Protein AF-A0A1W9SBV0-F1 (afdb_monomer_lite)

Foldseek 3Di:
DDWDQPWAKDKDDDDFKIKIKGWTWDDDPPDPDDIWIKIKIWIWGDDPNDIDTPDIDMDTADPVRHDDPVRRD

pLDDT: mean 86.52, std 16.55, range [34.16, 98.12]

Radius of gyration: 14.12 Å; chains: 1; bounding box: 37×19×40 Å

Sequence (73 aa):
MFVNNSGNKKSFVFGNIAHFLVVYEASIPNSKFPPQQGLDSFQLMKKGNQWLITSIVNEVSSPWNPLPKNLFE

Structure (mmCIF, N/CA/C/O backbone):
data_AF-A0A1W9SBV0-F1
#
_entry.id   AF-A0A1W9SBV0-F1
#
loop_
_atom_site.group_PDB
_atom_site.id
_atom_site.type_symbol
_atom_site.label_atom_id
_atom_site.label_alt_id
_atom_site.label_comp_id
_atom_site.label_asym_id
_atom_site.label_entity_id
_atom_site.label_seq_id
_atom_site.pdbx_PDB_ins_code
_atom_site.Cartn_x
_atom_site.Cartn_y
_atom_site.Cartn_z
_atom_site.occupancy
_atom_site.B_iso_or_equiv
_atom_site.auth_seq_id
_atom_site.auth_comp_id
_atom_site.auth_asym_id
_atom_site.auth_atom_id
_atom_site.pdbx_PDB_model_num
ATOM 1 N N . MET A 1 1 ? -4.385 -7.011 -13.733 1.00 37.59 1 MET A N 1
ATOM 2 C CA . MET A 1 1 ? -3.320 -6.579 -12.811 1.00 37.59 1 MET A CA 1
ATOM 3 C C . MET A 1 1 ? -3.168 -7.686 -11.791 1.00 37.59 1 MET A C 1
ATOM 5 O O . MET A 1 1 ? -4.106 -7.923 -11.043 1.00 37.59 1 MET A O 1
ATOM 9 N N . PHE A 1 2 ? -2.077 -8.442 -11.853 1.00 34.16 2 PHE A N 1
ATOM 10 C CA . PHE A 1 2 ? -1.767 -9.434 -10.827 1.00 34.16 2 PHE A CA 1
ATOM 11 C C . PHE A 1 2 ? -0.827 -8.750 -9.840 1.00 34.16 2 PHE A C 1
ATOM 13 O O . PHE A 1 2 ? 0.228 -8.270 -10.248 1.00 34.16 2 PHE A O 1
ATOM 20 N N . VAL A 1 3 ? -1.253 -8.631 -8.584 1.00 43.91 3 VAL A N 1
ATOM 21 C CA . VAL A 1 3 ? -0.413 -8.125 -7.495 1.00 43.91 3 VAL A CA 1
ATOM 22 C C . VAL A 1 3 ? 0.158 -9.349 -6.794 1.00 43.91 3 VAL A C 1
ATOM 24 O O . VAL A 1 3 ? -0.565 -10.051 -6.086 1.00 43.91 3 VAL A O 1
ATOM 27 N N . ASN A 1 4 ? 1.435 -9.636 -7.030 1.00 41.75 4 ASN A N 1
ATOM 28 C CA . ASN A 1 4 ? 2.154 -10.654 -6.271 1.00 41.75 4 ASN A CA 1
ATOM 29 C C . ASN A 1 4 ? 2.686 -9.989 -4.998 1.00 41.75 4 ASN A C 1
ATOM 31 O O . ASN A 1 4 ? 3.661 -9.247 -5.039 1.00 41.75 4 ASN A O 1
ATOM 35 N N . ASN A 1 5 ? 2.018 -10.222 -3.867 1.00 49.00 5 ASN A N 1
ATOM 36 C CA . ASN A 1 5 ? 2.473 -9.730 -2.566 1.00 49.00 5 ASN A CA 1
ATOM 37 C C . ASN A 1 5 ? 3.486 -10.712 -1.968 1.00 49.00 5 ASN A C 1
ATOM 39 O O . ASN A 1 5 ? 3.097 -11.686 -1.324 1.00 49.00 5 ASN A O 1
ATOM 43 N N . SER A 1 6 ? 4.774 -10.450 -2.180 1.00 47.44 6 SER A N 1
ATOM 44 C CA . SER A 1 6 ? 5.891 -11.178 -1.561 1.00 47.44 6 SER A CA 1
ATOM 45 C C . SER A 1 6 ? 6.574 -10.406 -0.416 1.00 47.44 6 SER A C 1
ATOM 47 O O . SER A 1 6 ? 7.491 -10.943 0.196 1.00 47.44 6 SER A O 1
ATOM 49 N N . GLY A 1 7 ? 6.139 -9.175 -0.101 1.00 51.12 7 GLY A N 1
ATOM 50 C CA . GLY A 1 7 ? 6.737 -8.316 0.936 1.00 51.12 7 GLY A CA 1
ATOM 51 C C . GLY A 1 7 ? 5.980 -8.281 2.273 1.00 51.12 7 GLY A C 1
ATOM 52 O O . GLY A 1 7 ? 4.755 -8.443 2.315 1.00 51.12 7 GLY A O 1
ATOM 53 N N . ASN A 1 8 ? 6.715 -8.042 3.368 1.00 60.38 8 ASN A N 1
ATOM 54 C CA . ASN A 1 8 ? 6.168 -7.908 4.721 1.00 60.38 8 ASN A CA 1
ATOM 55 C C . ASN A 1 8 ? 5.307 -6.640 4.871 1.00 60.38 8 ASN A C 1
ATOM 57 O O . ASN A 1 8 ? 5.457 -5.641 4.166 1.00 60.38 8 ASN A O 1
ATOM 61 N N . LYS A 1 9 ? 4.339 -6.707 5.791 1.00 64.50 9 LYS A N 1
ATOM 62 C CA . LYS A 1 9 ? 3.293 -5.692 5.988 1.00 64.50 9 LYS A CA 1
ATOM 63 C C . LYS A 1 9 ? 3.532 -4.985 7.310 1.00 64.50 9 LYS A C 1
ATOM 65 O O . LYS A 1 9 ? 3.559 -5.636 8.353 1.00 64.50 9 LYS A O 1
ATOM 70 N N . LYS A 1 10 ? 3.620 -3.655 7.296 1.00 74.62 10 LYS A N 1
ATOM 71 C CA . LYS A 1 10 ? 3.605 -2.863 8.531 1.00 74.62 10 LYS A CA 1
ATOM 72 C C . LYS A 1 10 ? 2.228 -2.251 8.709 1.00 74.62 10 LYS A C 1
ATOM 74 O O . LYS A 1 10 ? 1.820 -1.410 7.912 1.00 74.62 10 LYS A O 1
ATOM 79 N N . SER A 1 11 ? 1.518 -2.684 9.745 1.00 86.31 11 SER A N 1
ATOM 80 C CA . SER A 1 11 ? 0.179 -2.192 10.064 1.00 86.31 11 SER A CA 1
ATOM 81 C C . SER A 1 11 ? 0.133 -1.512 11.423 1.00 86.31 11 SER A C 1
ATOM 83 O O . SER A 1 11 ? 0.749 -1.977 12.381 1.00 86.31 11 SER A O 1
ATOM 85 N N . PHE A 1 12 ? -0.665 -0.458 11.514 1.00 87.31 12 PHE A N 1
ATOM 86 C CA . PHE A 1 12 ? -1.007 0.230 12.749 1.00 87.31 12 PHE A CA 1
ATOM 87 C C . PHE A 1 12 ? -2.530 0.325 12.858 1.00 87.31 12 PHE A C 1
ATOM 89 O O . PHE A 1 12 ? 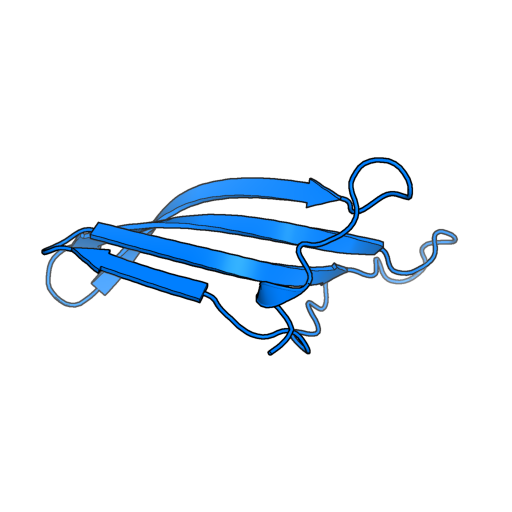-3.197 0.672 11.887 1.00 87.31 12 PHE A O 1
ATOM 96 N N . VAL A 1 13 ? -3.081 0.018 14.033 1.00 95.31 13 VAL A N 1
ATOM 97 C CA . VAL A 1 13 ? -4.517 0.134 14.324 1.00 95.31 13 VAL A CA 1
ATOM 98 C C . VAL A 1 13 ? -4.688 0.989 15.571 1.00 95.31 13 VAL A C 1
ATOM 100 O O . VAL A 1 13 ? -4.035 0.742 16.584 1.00 95.31 13 VAL A O 1
ATOM 103 N N . PHE A 1 14 ? -5.596 1.961 15.513 1.00 94.12 14 PHE A N 1
ATOM 104 C CA . PHE A 1 14 ? -5.979 2.777 16.662 1.00 94.12 14 PHE A CA 1
ATOM 105 C C . PHE A 1 14 ? -7.488 3.024 16.656 1.00 94.12 14 PHE A C 1
ATOM 107 O O . PHE A 1 14 ? -8.018 3.734 15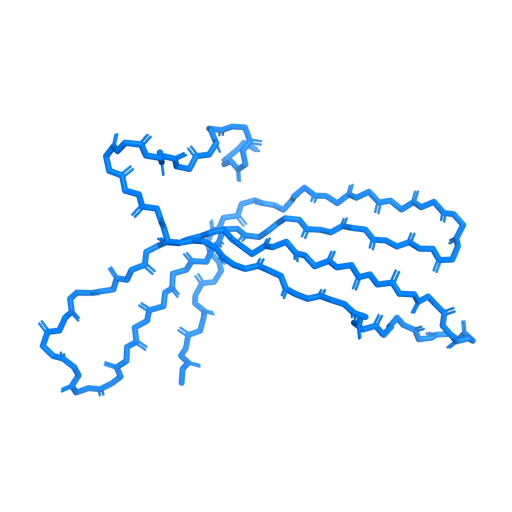.804 1.00 94.12 14 PHE A O 1
ATOM 114 N N . GLY A 1 15 ? -8.204 2.412 17.603 1.00 95.75 15 GLY A N 1
ATOM 115 C CA . GLY A 1 15 ? -9.665 2.481 17.655 1.00 95.75 15 GLY A CA 1
ATOM 116 C C . GLY A 1 15 ? -10.311 1.999 16.350 1.00 95.75 15 GLY A C 1
ATOM 117 O O . GLY A 1 15 ? -10.185 0.833 15.981 1.00 95.75 15 GLY A O 1
ATOM 118 N N . ASN A 1 16 ? -10.995 2.910 15.652 1.00 97.88 16 ASN A N 1
ATOM 119 C CA . ASN A 1 16 ? -11.697 2.635 14.394 1.00 97.88 16 ASN A CA 1
ATOM 120 C C . ASN A 1 16 ? -10.911 3.047 13.143 1.00 97.88 16 ASN A C 1
ATOM 122 O O . ASN A 1 16 ? -11.500 3.091 12.066 1.00 97.88 16 ASN A O 1
ATOM 126 N N . ILE A 1 17 ? -9.617 3.352 13.256 1.00 97.88 17 ILE A N 1
ATOM 127 C CA . ILE A 1 17 ? -8.753 3.612 12.100 1.00 97.88 17 ILE A CA 1
ATOM 128 C C . ILE A 1 17 ? -7.628 2.587 12.010 1.00 97.88 17 ILE A C 1
ATOM 130 O O . ILE A 1 17 ? -7.167 2.053 13.023 1.00 97.88 17 ILE A O 1
ATOM 134 N N . ALA A 1 18 ? -7.183 2.325 10.786 1.00 96.88 18 ALA A N 1
ATOM 135 C CA . ALA A 1 18 ? -6.004 1.521 10.519 1.00 96.88 18 ALA A CA 1
ATOM 136 C C . ALA A 1 18 ? -5.186 2.127 9.376 1.00 96.88 18 ALA A C 1
ATOM 138 O O . ALA A 1 18 ? -5.733 2.745 8.462 1.00 96.88 18 ALA A O 1
ATOM 139 N N . HIS A 1 19 ? -3.876 1.922 9.433 1.00 95.75 19 HIS A N 1
ATOM 140 C CA . HIS A 1 19 ? -2.932 2.249 8.373 1.00 95.75 19 HIS A CA 1
ATOM 141 C C . HIS A 1 19 ? -2.117 1.006 8.042 1.00 95.75 19 HIS A C 1
ATOM 143 O O . HIS A 1 19 ? -1.687 0.296 8.955 1.00 95.75 19 HIS A O 1
ATOM 149 N N . PHE A 1 20 ? -1.903 0.734 6.758 1.00 92.81 20 PHE A N 1
ATOM 150 C CA . PHE A 1 20 ? -0.986 -0.317 6.338 1.00 92.81 20 PHE A CA 1
ATOM 151 C C . PHE A 1 20 ? -0.113 0.091 5.164 1.00 92.81 20 PHE A C 1
ATOM 153 O O . PHE A 1 20 ? -0.571 0.725 4.213 1.00 92.81 20 PHE A O 1
ATOM 160 N N . LEU A 1 21 ? 1.149 -0.321 5.256 1.00 92.81 21 LEU A N 1
ATOM 161 C CA . LEU A 1 21 ? 2.136 -0.248 4.192 1.00 92.81 21 LEU A CA 1
ATOM 162 C C . LEU A 1 21 ? 2.295 -1.625 3.546 1.00 92.81 21 LEU A C 1
ATOM 164 O O . LEU A 1 21 ? 2.446 -2.625 4.257 1.00 92.81 21 LEU A O 1
ATOM 168 N N . VAL A 1 22 ? 2.269 -1.665 2.216 1.00 91.00 22 VAL A N 1
ATOM 169 C CA . VAL A 1 22 ? 2.418 -2.890 1.422 1.00 91.00 22 VAL A CA 1
ATOM 170 C C . VAL A 1 22 ? 3.433 -2.648 0.319 1.00 91.00 22 VAL A C 1
ATOM 172 O O . VAL A 1 22 ? 3.239 -1.771 -0.519 1.00 91.00 22 VAL A O 1
ATOM 175 N N . VAL A 1 23 ? 4.500 -3.444 0.307 1.00 92.44 23 VAL A N 1
ATOM 176 C CA . VAL A 1 23 ? 5.373 -3.540 -0.864 1.00 92.44 23 VAL A CA 1
ATOM 177 C C . VAL A 1 23 ? 4.662 -4.386 -1.911 1.00 92.44 23 VAL A C 1
ATOM 179 O O . VAL A 1 23 ? 4.315 -5.537 -1.638 1.00 92.44 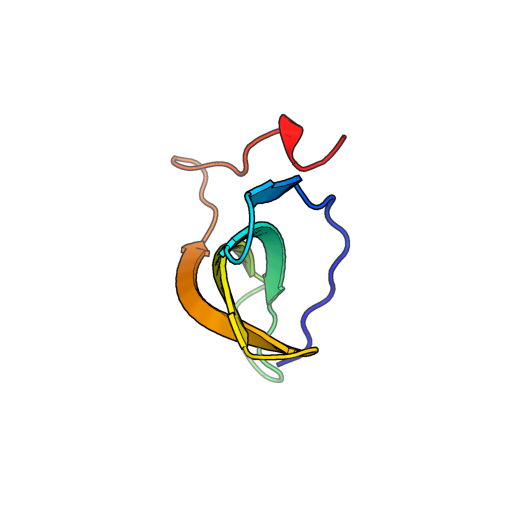23 VAL A O 1
ATOM 182 N N . TYR A 1 24 ? 4.457 -3.819 -3.094 1.00 90.31 24 TYR A N 1
ATOM 183 C CA . TYR A 1 24 ? 3.836 -4.511 -4.215 1.00 90.31 24 TYR A CA 1
ATOM 184 C C . TYR A 1 24 ? 4.828 -4.699 -5.358 1.00 90.31 24 TYR A C 1
ATOM 186 O O . TYR A 1 24 ? 5.773 -3.927 -5.522 1.00 90.31 24 TYR A O 1
ATOM 194 N N . GLU A 1 25 ? 4.542 -5.688 -6.199 1.00 92.75 25 GLU A N 1
ATOM 195 C CA . GLU A 1 25 ? 5.085 -5.790 -7.546 1.00 92.75 25 GLU A CA 1
ATOM 196 C C . GLU A 1 25 ? 3.927 -5.857 -8.544 1.00 92.75 25 GLU A C 1
ATOM 198 O O . GLU A 1 25 ? 3.007 -6.671 -8.403 1.00 92.75 25 GLU A O 1
ATOM 203 N N . ALA A 1 26 ? 3.958 -4.975 -9.542 1.00 91.06 26 ALA A N 1
ATOM 204 C CA . ALA A 1 26 ? 2.934 -4.877 -10.567 1.00 91.06 26 ALA A CA 1
ATOM 205 C C . ALA A 1 26 ? 3.522 -5.171 -11.948 1.00 91.06 26 ALA A C 1
ATOM 207 O O . ALA A 1 26 ? 4.509 -4.572 -12.375 1.00 91.06 26 ALA A O 1
ATOM 208 N N . SER A 1 27 ? 2.851 -6.061 -12.679 1.00 93.88 27 SER A N 1
ATOM 209 C CA . SER A 1 27 ? 3.097 -6.304 -14.098 1.00 93.88 27 SER A CA 1
ATOM 210 C C . SER A 1 27 ? 1.809 -6.112 -14.898 1.00 93.88 27 SER A C 1
ATOM 212 O O . SER A 1 27 ? 0.711 -6.507 -14.483 1.00 93.88 27 SER A O 1
ATOM 214 N N . ILE A 1 28 ? 1.939 -5.466 -16.057 1.00 90.50 28 ILE A N 1
ATOM 215 C CA . ILE A 1 28 ? 0.841 -5.285 -17.007 1.00 90.50 28 ILE A CA 1
ATOM 216 C C . ILE A 1 28 ? 0.998 -6.362 -18.089 1.00 90.50 28 ILE A C 1
ATOM 218 O O . ILE A 1 28 ? 2.024 -6.371 -18.772 1.00 90.50 28 ILE A O 1
ATOM 222 N N . PRO A 1 29 ? 0.020 -7.271 -18.266 1.00 92.44 29 PRO A N 1
ATOM 223 C CA . PRO A 1 29 ? 0.084 -8.283 -19.317 1.00 92.44 29 PRO A CA 1
ATOM 224 C C . PRO A 1 29 ? 0.314 -7.651 -20.693 1.00 92.44 29 PRO A C 1
ATOM 226 O O . PRO A 1 29 ? -0.289 -6.628 -21.012 1.00 92.44 29 PRO A O 1
ATOM 229 N N . ASN A 1 30 ? 1.175 -8.264 -21.507 1.00 93.06 30 ASN A N 1
ATOM 230 C CA . ASN A 1 30 ? 1.585 -7.777 -22.834 1.00 93.06 30 ASN A CA 1
ATOM 231 C C . ASN A 1 30 ? 2.316 -6.418 -22.846 1.00 93.06 30 ASN A C 1
ATOM 233 O O . ASN A 1 30 ? 2.547 -5.853 -23.916 1.00 93.06 30 ASN A O 1
ATOM 237 N N . SER A 1 31 ? 2.706 -5.888 -21.685 1.00 93.00 31 SER A N 1
ATOM 238 C CA . SER A 1 31 ? 3.561 -4.706 -21.611 1.00 93.00 31 SER A CA 1
ATOM 239 C C . SER A 1 31 ? 5.010 -5.050 -21.948 1.00 93.00 31 SER A C 1
ATOM 241 O O . SER A 1 31 ? 5.511 -6.111 -21.585 1.00 93.00 31 SER A O 1
ATOM 243 N N . LYS A 1 32 ? 5.701 -4.114 -22.609 1.00 93.00 32 LYS A N 1
ATOM 244 C CA . LYS A 1 32 ? 7.157 -4.176 -22.817 1.00 93.00 32 LYS A CA 1
ATOM 245 C C . LYS A 1 32 ? 7.948 -3.686 -21.601 1.00 93.00 32 LYS A C 1
ATOM 247 O O . LYS A 1 32 ? 9.162 -3.856 -21.563 1.00 93.00 32 LYS A O 1
ATOM 252 N N . PHE A 1 33 ? 7.280 -3.046 -20.641 1.00 88.94 33 PHE A N 1
ATOM 253 C CA . PHE A 1 33 ? 7.917 -2.580 -19.416 1.00 88.94 33 PHE A CA 1
ATOM 254 C C . PHE A 1 33 ? 8.098 -3.743 -18.435 1.00 88.94 33 PHE A C 1
ATOM 256 O O . PHE A 1 33 ? 7.170 -4.545 -18.286 1.00 88.94 33 PHE A O 1
ATOM 263 N N . PRO A 1 34 ? 9.255 -3.834 -17.753 1.00 91.25 34 PRO A N 1
ATOM 264 C CA . PRO A 1 34 ? 9.460 -4.841 -16.721 1.00 91.25 34 PRO A CA 1
ATOM 265 C C . PRO A 1 34 ? 8.472 -4.640 -15.558 1.00 91.25 34 PRO A C 1
ATOM 267 O O . PRO A 1 34 ? 7.945 -3.532 -15.392 1.00 91.25 34 PRO A O 1
ATOM 270 N N . PRO A 1 35 ? 8.222 -5.683 -14.743 1.00 92.44 35 PRO A N 1
ATOM 271 C CA . PRO A 1 35 ? 7.505 -5.530 -13.484 1.00 92.44 35 PRO A CA 1
ATOM 272 C C . PRO A 1 35 ? 8.120 -4.415 -12.636 1.00 92.44 35 PRO A C 1
ATOM 274 O O . PRO A 1 35 ? 9.343 -4.286 -12.554 1.00 92.44 35 PRO A O 1
ATOM 277 N N . GLN A 1 36 ? 7.266 -3.597 -12.030 1.00 92.44 36 GLN A N 1
ATOM 278 C CA . GLN A 1 36 ? 7.683 -2.482 -11.185 1.00 92.44 36 GLN A CA 1
ATOM 279 C C . GLN A 1 36 ? 7.305 -2.771 -9.744 1.00 92.44 36 GLN A C 1
ATOM 281 O O . GLN A 1 36 ? 6.182 -3.197 -9.467 1.00 92.44 36 GLN A O 1
ATOM 286 N N . GLN A 1 37 ? 8.242 -2.510 -8.840 1.00 93.56 37 GLN A N 1
ATOM 287 C CA . GLN A 1 37 ? 7.989 -2.556 -7.411 1.00 93.56 37 GLN A CA 1
ATOM 288 C C . GLN A 1 37 ? 7.674 -1.166 -6.881 1.00 93.56 37 GLN A C 1
ATOM 290 O O . GLN A 1 37 ? 8.259 -0.171 -7.320 1.00 93.56 37 GLN A O 1
ATOM 295 N N . GLY A 1 38 ? 6.790 -1.104 -5.900 1.00 93.69 38 GLY A N 1
ATOM 296 C CA . GLY A 1 38 ? 6.443 0.135 -5.229 1.00 93.69 38 GLY A CA 1
ATOM 297 C C . GLY A 1 38 ? 5.909 -0.108 -3.831 1.00 93.69 38 GLY A C 1
ATOM 298 O O . GLY A 1 38 ? 5.861 -1.241 -3.344 1.00 93.69 38 GLY A O 1
ATOM 299 N N . LEU A 1 39 ? 5.542 0.987 -3.180 1.00 93.44 39 LEU A N 1
ATOM 300 C CA . LEU A 1 39 ? 4.956 0.975 -1.853 1.00 93.44 39 LEU A CA 1
ATOM 301 C C . LEU A 1 39 ? 3.571 1.604 -1.907 1.00 93.44 39 LEU A C 1
ATOM 303 O O . LEU A 1 39 ? 3.433 2.763 -2.299 1.00 93.44 39 LEU A O 1
ATOM 307 N N . ASP A 1 40 ? 2.579 0.856 -1.448 1.00 94.75 40 ASP A N 1
ATOM 308 C CA . ASP A 1 40 ? 1.243 1.374 -1.205 1.00 94.75 40 ASP A CA 1
ATOM 309 C C . ASP A 1 40 ? 1.074 1.704 0.278 1.00 94.75 40 ASP A C 1
ATOM 311 O O . ASP A 1 40 ? 1.460 0.934 1.162 1.00 94.75 40 ASP A O 1
ATOM 315 N N . SER A 1 41 ? 0.439 2.838 0.550 1.00 95.12 41 SER A N 1
ATOM 316 C CA . SER A 1 41 ? 0.011 3.269 1.873 1.00 95.12 41 SER A CA 1
ATOM 317 C C . SER A 1 41 ? -1.503 3.415 1.888 1.00 95.12 41 SER A C 1
ATOM 319 O O . SER A 1 41 ? -2.056 4.315 1.252 1.00 95.12 41 SER A O 1
ATOM 321 N N . PHE A 1 42 ? -2.173 2.571 2.666 1.00 96.56 42 PHE A N 1
ATOM 322 C CA . PHE A 1 42 ? -3.626 2.560 2.770 1.00 96.56 42 PHE A CA 1
ATOM 323 C C . PHE A 1 42 ? -4.098 3.053 4.127 1.00 96.56 42 PHE A C 1
ATOM 325 O O . PHE A 1 42 ? -3.631 2.583 5.164 1.00 96.56 42 PHE A O 1
ATOM 332 N N . GLN A 1 43 ? -5.090 3.932 4.115 1.00 97.88 43 GLN A N 1
ATOM 333 C CA . GLN A 1 43 ? -5.817 4.380 5.300 1.00 97.88 43 GLN A CA 1
ATOM 334 C C . GLN A 1 43 ? -7.215 3.769 5.293 1.00 97.88 43 GLN A C 1
ATOM 336 O O . GLN A 1 43 ? -7.848 3.643 4.240 1.00 97.88 43 GLN A O 1
ATOM 341 N N . LEU A 1 44 ? -7.690 3.370 6.470 1.00 98.00 44 LEU A N 1
ATOM 342 C CA . LEU A 1 44 ? -8.949 2.659 6.627 1.00 98.00 44 LEU A CA 1
ATOM 343 C C . LEU A 1 44 ? -9.720 3.175 7.815 1.00 98.00 4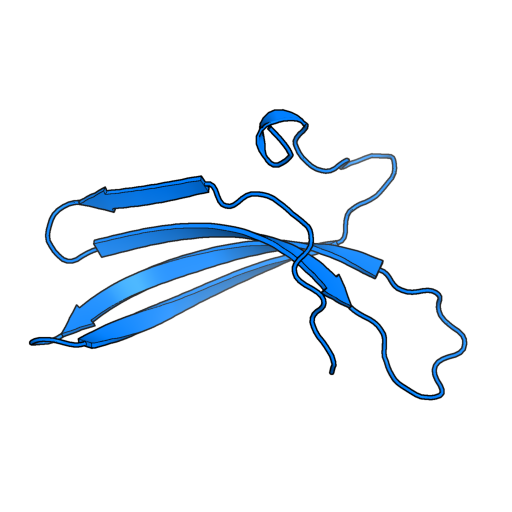4 LEU A C 1
ATOM 345 O O . LEU A 1 44 ? -9.150 3.584 8.827 1.00 98.00 44 LEU A O 1
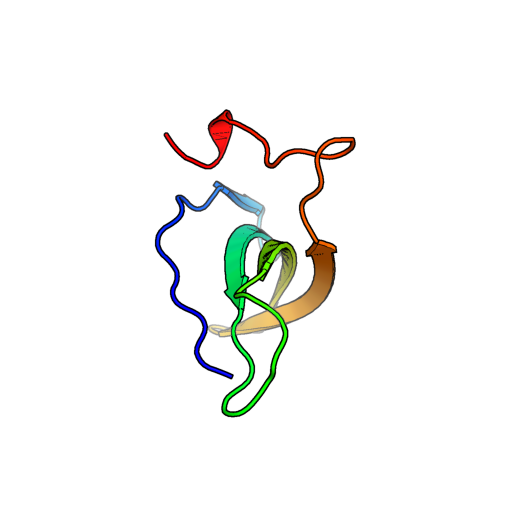ATOM 349 N N . MET A 1 45 ? -11.034 3.038 7.702 1.00 98.06 45 MET A N 1
ATOM 350 C CA . MET A 1 45 ? -11.974 3.305 8.771 1.00 98.06 45 MET A CA 1
ATOM 351 C C . MET A 1 45 ? -12.884 2.098 8.980 1.00 98.06 45 MET A C 1
ATOM 353 O O . MET A 1 45 ? -13.403 1.514 8.025 1.00 98.06 45 MET A O 1
ATOM 357 N N . LYS A 1 46 ? -13.100 1.730 10.240 1.00 98.12 46 LYS A N 1
ATOM 358 C CA . LYS A 1 46 ? -14.049 0.694 10.628 1.00 98.12 46 LYS A CA 1
ATOM 359 C C . LYS A 1 46 ? -15.462 1.272 10.620 1.00 98.12 46 LYS A C 1
ATOM 361 O O . LYS A 1 46 ? -15.749 2.225 11.342 1.00 98.12 46 LYS A O 1
ATOM 366 N N . LYS A 1 47 ? -16.358 0.680 9.832 1.00 97.56 47 LYS A N 1
ATOM 367 C CA . LYS A 1 47 ? -17.797 0.972 9.823 1.00 97.56 47 LYS A CA 1
ATOM 368 C C . LYS A 1 47 ? -18.552 -0.299 10.209 1.00 97.56 47 LYS A C 1
ATOM 370 O O . LYS A 1 47 ? -18.611 -1.258 9.443 1.00 97.56 47 LYS A O 1
ATOM 375 N N . GLY A 1 48 ? -19.095 -0.328 11.426 1.00 95.38 48 GLY A N 1
ATOM 376 C CA . GLY A 1 48 ? -19.676 -1.546 11.997 1.00 95.38 48 GLY A CA 1
ATOM 377 C C . GLY A 1 48 ? -18.619 -2.644 12.143 1.00 95.38 48 GLY A C 1
ATOM 378 O O . GLY A 1 48 ? -17.590 -2.435 12.784 1.00 95.38 48 GLY A O 1
ATOM 379 N N . ASN A 1 49 ? -18.853 -3.804 11.524 1.00 95.62 49 ASN A N 1
ATOM 380 C CA . ASN A 1 49 ? -17.905 -4.923 11.542 1.00 95.62 49 ASN A CA 1
ATOM 381 C C . ASN A 1 49 ? -17.026 -5.018 10.281 1.00 95.62 49 ASN A C 1
ATOM 383 O O . ASN A 1 49 ? -16.441 -6.063 10.013 1.00 95.62 49 ASN A O 1
ATOM 387 N N . GLN A 1 50 ? -16.948 -3.946 9.488 1.00 97.12 50 GLN A N 1
ATOM 388 C CA . GLN A 1 50 ? -16.205 -3.922 8.229 1.00 97.12 50 GLN A CA 1
ATOM 389 C C . GLN A 1 50 ? -15.149 -2.819 8.238 1.00 97.12 50 GLN A C 1
ATOM 391 O O . GLN A 1 50 ? -15.397 -1.715 8.720 1.00 97.12 50 GLN A O 1
ATOM 396 N N . TRP A 1 51 ? -13.978 -3.117 7.682 1.00 97.62 51 TRP A N 1
ATOM 397 C CA . TRP A 1 51 ? -12.961 -2.118 7.372 1.00 97.62 51 TRP A CA 1
ATOM 398 C C . TRP A 1 51 ? -13.163 -1.621 5.946 1.00 97.62 51 TRP A C 1
ATOM 400 O O . TRP A 1 51 ? -13.270 -2.422 5.020 1.00 97.62 51 TRP A O 1
ATOM 410 N N . LEU A 1 52 ? -13.214 -0.304 5.780 1.00 97.88 52 LEU A N 1
ATOM 411 C CA . LEU A 1 52 ? -13.351 0.354 4.487 1.00 97.88 52 LEU A CA 1
ATOM 412 C C . LEU A 1 52 ? -12.075 1.131 4.188 1.00 97.88 52 LEU A C 1
ATOM 414 O O . LEU A 1 52 ? -11.568 1.832 5.063 1.00 97.88 52 LEU A O 1
ATOM 418 N N . ILE A 1 53 ? -11.577 1.025 2.957 1.00 97.50 53 ILE A N 1
ATOM 419 C CA . ILE A 1 53 ? -10.461 1.845 2.486 1.00 97.50 53 ILE A CA 1
ATOM 420 C C . ILE A 1 53 ? -10.969 3.271 2.283 1.00 97.50 53 ILE A C 1
ATOM 422 O O . ILE A 1 53 ? -11.949 3.489 1.572 1.00 97.50 53 ILE A O 1
ATOM 426 N N . THR A 1 54 ? -10.306 4.232 2.916 1.00 97.88 54 THR A N 1
ATOM 427 C CA . THR A 1 54 ? -10.628 5.660 2.804 1.00 97.88 54 THR A CA 1
ATOM 428 C C . THR A 1 54 ? -9.612 6.417 1.959 1.00 97.88 54 THR A C 1
ATOM 430 O O . THR A 1 54 ? -9.963 7.430 1.362 1.00 97.88 54 THR A O 1
ATOM 433 N N . SER A 1 55 ? -8.370 5.932 1.882 1.00 97.81 55 SER A N 1
ATOM 434 C CA . SER A 1 55 ? -7.327 6.492 1.023 1.00 97.81 55 SER A CA 1
ATOM 435 C C . SER A 1 55 ? -6.303 5.429 0.640 1.00 97.81 55 SER A C 1
ATOM 437 O O . SER A 1 55 ? -6.015 4.523 1.427 1.00 97.81 55 SER A O 1
ATOM 439 N N . ILE A 1 56 ? -5.752 5.574 -0.561 1.00 96.69 56 ILE A N 1
ATOM 440 C CA . ILE A 1 56 ? -4.605 4.827 -1.067 1.00 96.69 56 ILE A CA 1
ATOM 441 C C . ILE A 1 56 ? -3.679 5.854 -1.707 1.00 96.69 56 ILE A C 1
ATOM 443 O O . ILE A 1 56 ? -4.111 6.618 -2.570 1.00 96.69 56 ILE A O 1
ATOM 447 N N . VAL A 1 57 ? -2.417 5.865 -1.296 1.00 96.81 57 VAL A N 1
ATOM 448 C CA . VAL A 1 57 ? -1.349 6.562 -2.019 1.00 96.81 57 VAL A CA 1
ATOM 449 C C . VAL A 1 57 ? -0.267 5.550 -2.354 1.00 96.81 57 VAL A C 1
ATOM 451 O O . VAL A 1 57 ? 0.062 4.711 -1.515 1.00 96.81 57 VAL A O 1
ATOM 454 N N . ASN A 1 58 ? 0.264 5.616 -3.569 1.00 94.38 58 ASN A N 1
ATOM 455 C CA . ASN A 1 58 ? 1.312 4.719 -4.035 1.00 94.38 58 ASN A CA 1
ATOM 456 C C . ASN A 1 58 ? 2.506 5.514 -4.554 1.00 94.38 58 ASN A C 1
ATOM 458 O O . ASN A 1 58 ? 2.340 6.595 -5.117 1.00 94.38 58 ASN A O 1
ATOM 462 N N . GLU A 1 59 ? 3.692 4.933 -4.426 1.00 95.06 59 GLU A N 1
ATOM 463 C CA . GLU A 1 59 ? 4.902 5.422 -5.084 1.00 95.06 59 GLU A CA 1
ATOM 464 C C . GLU A 1 59 ? 5.686 4.245 -5.668 1.00 95.06 59 GLU A C 1
ATOM 466 O O . GLU A 1 59 ? 5.736 3.161 -5.076 1.00 95.06 59 GLU A O 1
ATOM 471 N N . VAL A 1 60 ? 6.272 4.448 -6.845 1.00 93.94 60 VAL A N 1
ATOM 472 C CA . VAL A 1 60 ? 7.130 3.462 -7.502 1.00 93.94 60 VAL A CA 1
ATOM 473 C C . VAL A 1 60 ? 8.544 3.595 -6.947 1.00 93.94 60 VAL A C 1
ATOM 475 O O . VAL A 1 60 ? 9.095 4.690 -6.825 1.00 93.94 60 VAL A O 1
ATOM 478 N N . SER A 1 61 ? 9.148 2.462 -6.605 1.00 94.12 61 SER A N 1
ATOM 479 C CA . SER A 1 61 ? 10.524 2.439 -6.122 1.00 94.12 61 SER A CA 1
ATOM 480 C C . SER A 1 61 ? 11.512 2.817 -7.225 1.00 94.12 61 SER A C 1
ATOM 482 O O . SER A 1 61 ? 11.339 2.478 -8.398 1.00 94.12 61 SER A O 1
ATOM 484 N N . SER A 1 62 ? 12.576 3.516 -6.847 1.00 92.69 62 SER A N 1
ATOM 485 C CA . SER A 1 62 ? 13.626 3.948 -7.769 1.00 92.69 62 SER A CA 1
ATOM 486 C C . SER A 1 62 ? 14.989 3.952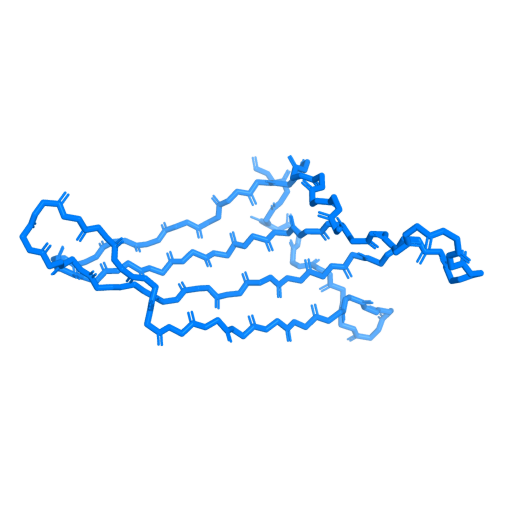 -7.071 1.00 92.69 62 SER A C 1
ATOM 488 O O . SER A 1 62 ? 15.052 3.877 -5.842 1.00 92.69 62 SER A O 1
ATOM 490 N N . PRO A 1 63 ? 16.108 4.096 -7.806 1.00 92.38 63 PRO A N 1
ATOM 491 C CA . PRO A 1 63 ? 17.425 4.221 -7.181 1.00 92.38 63 PRO A CA 1
ATOM 492 C C . PRO A 1 63 ? 17.552 5.401 -6.202 1.00 92.38 63 PRO A C 1
ATOM 494 O O . PRO A 1 63 ? 18.345 5.330 -5.268 1.00 92.38 63 PRO A O 1
ATOM 497 N N . TRP A 1 64 ? 16.783 6.478 -6.400 1.00 93.00 64 TRP A N 1
ATOM 498 C CA . TRP A 1 64 ? 16.775 7.658 -5.522 1.00 93.00 64 TRP A CA 1
ATOM 499 C C . TRP A 1 64 ? 15.734 7.580 -4.397 1.00 93.00 64 TRP A C 1
ATOM 501 O O . TRP A 1 64 ? 15.843 8.323 -3.425 1.00 93.00 64 TRP A O 1
ATOM 511 N N . ASN A 1 65 ? 14.750 6.685 -4.507 1.00 91.00 65 ASN A N 1
ATOM 512 C CA . ASN A 1 65 ? 13.757 6.398 -3.475 1.00 91.00 65 ASN A CA 1
ATOM 513 C C . ASN A 1 65 ? 13.586 4.874 -3.334 1.00 91.00 65 ASN A C 1
ATOM 515 O O . ASN A 1 65 ? 12.613 4.302 -3.843 1.00 91.00 65 ASN A O 1
ATOM 519 N N . PRO A 1 66 ? 14.566 4.185 -2.720 1.00 92.00 66 PRO A N 1
ATOM 520 C CA . PRO A 1 66 ? 14.502 2.743 -2.554 1.00 92.00 66 PRO A CA 1
ATOM 521 C C . PRO A 1 66 ? 13.429 2.367 -1.531 1.00 92.00 66 PRO A C 1
ATOM 523 O O . PRO A 1 66 ? 13.109 3.135 -0.622 1.00 92.00 66 PRO A O 1
ATOM 526 N N . LEU A 1 67 ? 12.908 1.144 -1.634 1.00 90.81 67 LEU A N 1
ATOM 527 C CA . LEU A 1 67 ? 11.960 0.641 -0.646 1.00 90.81 67 LEU A CA 1
ATOM 528 C C . LEU A 1 67 ? 12.607 0.570 0.750 1.00 90.81 67 LEU A C 1
ATOM 530 O O . LEU A 1 67 ? 13.757 0.129 0.874 1.00 90.81 67 LEU A O 1
ATOM 534 N N . PRO A 1 68 ? 11.890 0.972 1.815 1.00 86.31 68 PRO A N 1
ATOM 535 C CA . PRO A 1 68 ? 12.403 0.876 3.175 1.00 86.31 68 PRO A CA 1
ATOM 536 C C . PRO A 1 68 ? 12.735 -0.574 3.551 1.00 86.31 68 PRO A C 1
ATOM 538 O O . PRO A 1 68 ? 11.882 -1.457 3.488 1.00 86.31 68 PRO A O 1
ATOM 541 N N . LYS A 1 69 ? 13.978 -0.823 3.980 1.00 84.19 69 LYS A N 1
ATOM 542 C CA . LYS A 1 69 ? 14.473 -2.178 4.299 1.00 84.19 69 LYS A CA 1
ATOM 543 C C . LYS A 1 69 ? 13.668 -2.873 5.401 1.00 84.19 69 LYS A C 1
ATOM 545 O O . LYS A 1 69 ? 13.441 -4.071 5.337 1.00 84.19 69 LYS A O 1
ATOM 550 N N . ASN A 1 70 ? 13.180 -2.102 6.369 1.00 79.44 70 ASN A N 1
ATOM 551 C CA . ASN A 1 70 ? 12.379 -2.582 7.495 1.00 79.44 70 ASN A CA 1
ATOM 552 C C . ASN A 1 70 ? 10.956 -3.036 7.114 1.00 79.44 70 ASN A C 1
ATOM 554 O O . ASN A 1 70 ? 10.166 -3.350 8.000 1.00 79.44 70 ASN A O 1
ATOM 558 N N . LEU A 1 71 ? 10.598 -3.005 5.826 1.00 75.88 71 LEU A N 1
ATOM 559 C CA . LEU A 1 71 ? 9.356 -3.574 5.297 1.00 75.88 71 LEU A CA 1
ATOM 560 C C . LEU A 1 71 ? 9.561 -4.971 4.689 1.00 75.88 71 LEU A C 1
ATOM 562 O O . LEU A 1 71 ? 8.624 -5.527 4.126 1.00 75.88 71 LEU A O 1
ATOM 566 N N . PHE A 1 72 ? 10.768 -5.533 4.790 1.00 65.19 72 PHE A N 1
ATOM 567 C CA . PHE A 1 72 ? 11.118 -6.870 4.299 1.00 65.19 72 PHE A CA 1
ATOM 568 C C . PHE A 1 72 ? 11.574 -7.833 5.409 1.00 65.19 72 PHE A C 1
ATOM 570 O O . PHE A 1 72 ? 11.898 -8.978 5.112 1.00 65.19 72 PHE A O 1
ATOM 577 N N . GLU A 1 73 ? 11.584 -7.386 6.668 1.00 52.88 73 GLU A N 1
ATOM 578 C CA . GLU A 1 73 ? 11.852 -8.189 7.879 1.00 52.88 73 GLU A CA 1
ATOM 579 C C . GLU A 1 73 ? 10.543 -8.630 8.534 1.00 52.88 73 GLU A C 1
ATOM 581 O O . GLU A 1 73 ? 10.466 -9.798 8.968 1.00 52.88 73 GLU A O 1
#

Secondary structure (DSSP, 8-state):
-EE---S-EEEEEETTEEEEEEEEEEE-TT-SSPPEEEEEEEEEEEETTEEEEEEEEEEE-BTTBPPPGGG--